Protein AF-A0A9E2I1U5-F1 (afdb_monomer_lite)

Structure (mmCIF, N/CA/C/O backbone):
data_AF-A0A9E2I1U5-F1
#
_entry.id   AF-A0A9E2I1U5-F1
#
loop_
_atom_site.group_PDB
_atom_site.id
_atom_site.type_symbol
_atom_site.label_atom_id
_atom_site.label_alt_id
_atom_site.label_comp_id
_atom_site.label_asym_id
_atom_site.label_entity_id
_atom_site.label_seq_id
_atom_site.pdbx_PDB_ins_code
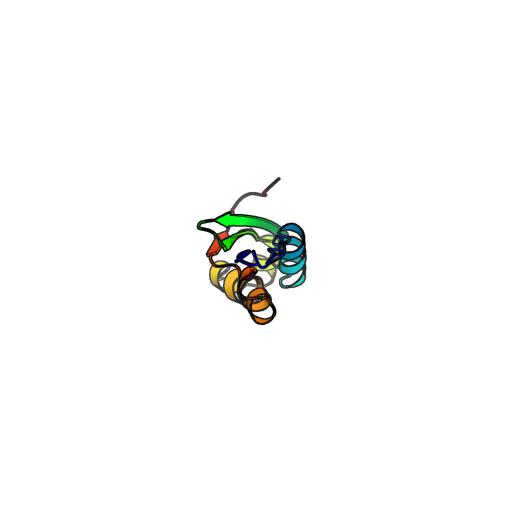_atom_site.Cartn_x
_atom_site.Cartn_y
_atom_site.Cartn_z
_atom_site.occupancy
_atom_site.B_iso_or_equiv
_atom_site.auth_seq_id
_atom_site.auth_comp_id
_atom_site.auth_asym_id
_atom_site.auth_atom_id
_atom_site.pdbx_PDB_model_num
ATOM 1 N N . MET A 1 1 ? -30.812 10.379 37.684 1.00 39.38 1 MET A N 1
ATOM 2 C CA . MET A 1 1 ? -30.685 9.976 36.267 1.00 39.38 1 MET A CA 1
ATOM 3 C C . MET A 1 1 ? -29.280 9.441 36.055 1.00 39.38 1 MET A C 1
ATOM 5 O O . MET A 1 1 ? -28.336 10.206 36.187 1.00 39.38 1 MET A O 1
ATOM 9 N N . LYS A 1 2 ? -29.125 8.131 35.833 1.00 36.56 2 LYS A N 1
ATOM 10 C CA . LYS A 1 2 ? -27.844 7.547 35.417 1.00 36.56 2 LYS A CA 1
ATOM 11 C C . LYS A 1 2 ? -27.733 7.776 33.915 1.00 36.56 2 LYS A C 1
ATOM 13 O O . LYS A 1 2 ? -28.523 7.213 33.165 1.00 36.56 2 LYS A O 1
ATOM 18 N N . VAL A 1 3 ? -26.824 8.652 33.504 1.00 45.03 3 VAL A N 1
ATOM 19 C CA . VAL A 1 3 ? -26.467 8.812 32.095 1.00 45.03 3 VAL A CA 1
ATOM 20 C C . VAL A 1 3 ? -25.883 7.474 31.655 1.00 45.03 3 VAL A C 1
ATOM 22 O O . VAL A 1 3 ? -24.859 7.040 32.182 1.00 45.03 3 VAL A O 1
ATOM 25 N N . GLN A 1 4 ? -26.595 6.779 30.769 1.00 45.22 4 GLN A N 1
ATOM 26 C CA . GLN A 1 4 ? -26.075 5.625 30.051 1.00 45.22 4 GLN A CA 1
ATOM 27 C C . GLN A 1 4 ? -24.861 6.098 29.256 1.00 45.22 4 GLN A C 1
ATOM 29 O O . GLN A 1 4 ? -24.995 6.721 28.208 1.00 45.22 4 GLN A O 1
ATOM 34 N N . MET A 1 5 ? -23.672 5.817 29.782 1.00 43.53 5 MET A N 1
ATOM 35 C CA . MET A 1 5 ? -22.479 5.667 28.966 1.00 43.53 5 MET A CA 1
ATOM 36 C C . MET A 1 5 ? -22.751 4.477 28.051 1.00 43.53 5 MET A C 1
ATOM 38 O O . MET A 1 5 ? -22.661 3.324 28.469 1.00 43.53 5 MET A O 1
ATOM 42 N N . SER A 1 6 ? -23.186 4.761 26.828 1.00 45.34 6 SER A N 1
ATOM 43 C CA . SER A 1 6 ? -23.150 3.793 25.746 1.00 45.34 6 SER A CA 1
ATOM 44 C C . SER A 1 6 ? -21.690 3.404 25.554 1.00 45.34 6 SER A C 1
ATOM 46 O O . SER A 1 6 ? -20.884 4.202 25.079 1.00 45.34 6 SER A O 1
ATOM 48 N N . GLU A 1 7 ? -21.343 2.193 25.982 1.00 43.69 7 GLU A N 1
ATOM 49 C CA . GLU A 1 7 ? -20.121 1.508 25.585 1.00 43.69 7 GLU A CA 1
ATOM 50 C C . GLU A 1 7 ? -20.155 1.312 24.063 1.00 43.69 7 GLU A C 1
ATOM 52 O O . GLU A 1 7 ? -20.488 0.242 23.552 1.00 43.69 7 GLU A O 1
ATOM 57 N N . GLU A 1 8 ? -19.807 2.351 23.305 1.00 42.97 8 GLU A N 1
ATOM 58 C CA . GLU A 1 8 ? -19.241 2.148 21.982 1.00 42.97 8 GLU A CA 1
ATOM 59 C C . GLU A 1 8 ? -17.928 1.411 22.216 1.00 42.97 8 GLU A C 1
ATOM 61 O O . GLU A 1 8 ? -16.893 2.000 22.530 1.00 42.97 8 GLU A O 1
ATOM 66 N N . LYS A 1 9 ? -17.975 0.080 22.130 1.00 40.66 9 LYS A N 1
ATOM 67 C CA . LYS A 1 9 ? -16.776 -0.728 21.948 1.00 40.66 9 LYS A CA 1
ATOM 68 C C . LYS A 1 9 ? -16.108 -0.219 20.677 1.00 40.66 9 LYS A C 1
ATOM 70 O O . LYS A 1 9 ? -16.442 -0.671 19.585 1.00 40.66 9 LYS A O 1
ATOM 75 N N . SER A 1 10 ? -15.195 0.737 20.821 1.00 47.94 10 SER A N 1
ATOM 76 C CA . SER A 1 10 ? -14.293 1.162 19.764 1.00 47.94 10 SER A CA 1
ATOM 77 C C . SER A 1 10 ? -13.573 -0.103 19.304 1.00 47.94 10 SER A C 1
ATOM 79 O O . SER A 1 10 ? -12.735 -0.653 20.024 1.00 47.94 10 SER A O 1
ATOM 81 N N . LYS A 1 11 ? -14.005 -0.672 18.171 1.00 63.31 11 LYS A N 1
ATOM 82 C CA . LYS A 1 11 ? -13.326 -1.813 17.562 1.00 63.31 11 LYS A CA 1
ATOM 83 C C . LYS A 1 11 ? -11.947 -1.302 17.187 1.00 63.31 11 LYS A C 1
ATOM 85 O O . LYS A 1 11 ? -11.803 -0.575 16.211 1.00 63.31 11 LYS A O 1
ATOM 90 N N . LYS A 1 12 ? -10.956 -1.638 18.011 1.00 83.56 12 LYS A N 1
ATOM 91 C CA . LYS A 1 12 ? -9.555 -1.311 17.767 1.00 83.56 12 LYS A CA 1
ATOM 92 C C . LYS A 1 12 ? -9.206 -1.754 16.344 1.00 83.56 12 LYS A C 1
ATOM 94 O O . LYS A 1 12 ? -9.396 -2.923 16.015 1.00 83.56 12 LYS A O 1
ATOM 99 N N . ILE A 1 13 ? -8.750 -0.813 15.521 1.00 91.56 13 ILE A N 1
ATOM 100 C CA . ILE A 1 13 ? -8.338 -1.081 14.141 1.00 91.56 13 ILE A CA 1
ATOM 101 C C . ILE A 1 13 ? -7.191 -2.095 14.177 1.00 91.56 13 ILE A C 1
ATOM 103 O O . ILE A 1 13 ? -6.205 -1.902 14.892 1.00 91.56 13 ILE A O 1
ATOM 107 N N . ASP A 1 14 ? -7.332 -3.176 13.416 1.00 95.81 14 ASP A N 1
ATOM 108 C CA . ASP A 1 14 ? -6.309 -4.209 13.279 1.00 95.81 14 ASP A CA 1
ATOM 109 C C . ASP A 1 14 ? -5.372 -3.852 12.120 1.00 95.81 14 ASP A C 1
ATOM 111 O O . ASP A 1 14 ? -5.638 -4.174 10.964 1.00 95.81 14 ASP A O 1
ATOM 115 N N . LEU A 1 15 ? -4.287 -3.139 12.428 1.00 96.69 15 LEU A N 1
ATOM 116 C CA . LEU A 1 15 ? -3.337 -2.658 11.420 1.00 96.69 15 LEU A CA 1
ATOM 117 C C . LEU A 1 15 ? -2.608 -3.805 10.716 1.00 96.69 15 LEU A C 1
ATOM 119 O O . LEU A 1 15 ? -2.417 -3.741 9.506 1.00 96.69 15 LEU A O 1
ATOM 123 N N . SER A 1 16 ? -2.286 -4.884 11.432 1.00 96.62 16 SER A N 1
ATOM 124 C CA . SER A 1 16 ? -1.613 -6.054 10.855 1.00 96.62 16 SER A CA 1
ATOM 125 C C . SER A 1 16 ? -2.488 -6.778 9.834 1.00 96.62 16 SER A C 1
ATOM 127 O O . SER A 1 16 ? -1.998 -7.298 8.825 1.00 96.62 16 SER A O 1
ATOM 129 N N . LYS A 1 17 ? -3.810 -6.761 10.035 1.00 96.94 17 LYS A N 1
ATOM 130 C CA . LYS A 1 17 ? -4.754 -7.213 9.011 1.00 96.94 17 LYS A CA 1
ATOM 131 C C . LYS A 1 17 ? -4.720 -6.317 7.769 1.00 96.94 17 LYS A C 1
ATOM 133 O O . LYS A 1 17 ? -4.745 -6.844 6.659 1.00 96.94 17 LYS A O 1
ATOM 138 N N . ILE A 1 18 ? -4.653 -4.993 7.930 1.00 97.56 18 ILE A N 1
ATOM 139 C CA . ILE A 1 18 ? -4.554 -4.051 6.798 1.00 97.56 18 ILE A CA 1
ATOM 140 C C . ILE A 1 18 ? -3.254 -4.285 6.016 1.00 97.56 18 ILE A C 1
ATOM 142 O O . ILE A 1 18 ? -3.295 -4.382 4.792 1.00 97.56 18 ILE A O 1
ATOM 146 N N . GLU A 1 19 ? -2.124 -4.442 6.708 1.00 9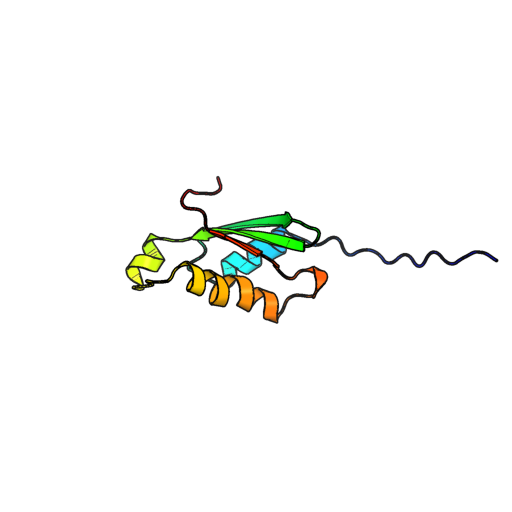7.94 19 GLU A N 1
ATOM 147 C CA . GLU A 1 19 ? -0.820 -4.775 6.112 1.00 97.94 19 GLU A CA 1
ATOM 148 C C . GLU A 1 19 ? -0.904 -6.042 5.257 1.00 97.94 19 GLU A C 1
ATOM 150 O O . GLU A 1 19 ? -0.541 -6.034 4.079 1.00 97.94 19 GLU A O 1
ATOM 155 N N . SER A 1 20 ? -1.466 -7.110 5.829 1.00 97.31 20 SER A N 1
ATOM 156 C CA . SER A 1 20 ? -1.655 -8.386 5.133 1.00 97.31 20 SER A CA 1
ATOM 157 C C . SER A 1 20 ? -2.533 -8.225 3.892 1.00 97.31 20 SER A C 1
ATOM 159 O O . SER A 1 20 ? -2.228 -8.775 2.837 1.00 97.31 20 SER A O 1
ATOM 161 N N . LEU A 1 21 ? -3.610 -7.439 3.985 1.00 97.12 21 LEU A N 1
ATOM 162 C CA . LEU A 1 21 ? -4.492 -7.187 2.849 1.00 97.12 21 LEU A CA 1
ATOM 163 C C . LEU A 1 21 ? -3.779 -6.412 1.740 1.00 97.12 21 LEU A C 1
ATOM 165 O O . LEU A 1 21 ? -3.884 -6.824 0.589 1.00 97.12 21 LEU A O 1
ATOM 169 N N . LEU A 1 22 ? -3.016 -5.361 2.052 1.00 97.38 22 LEU A N 1
ATOM 170 C CA . LEU A 1 22 ? -2.243 -4.619 1.048 1.00 97.38 22 LEU A CA 1
ATOM 171 C C . LEU A 1 22 ? -1.311 -5.540 0.248 1.00 97.38 22 LEU A C 1
ATOM 173 O O . LEU A 1 22 ? -1.308 -5.475 -0.981 1.00 97.38 22 LEU A O 1
ATOM 177 N N . LEU A 1 23 ? -0.601 -6.445 0.929 1.00 96.81 23 LEU A N 1
ATOM 178 C CA . LEU A 1 23 ? 0.283 -7.431 0.292 1.00 96.81 23 LEU A CA 1
ATOM 179 C C . LEU A 1 23 ? -0.472 -8.378 -0.654 1.00 96.81 23 LEU A C 1
ATOM 181 O O . LEU A 1 23 ? 0.060 -8.789 -1.679 1.00 96.81 23 LEU A O 1
ATOM 185 N N . THR A 1 24 ? -1.728 -8.710 -0.344 1.00 95.25 24 THR A N 1
ATOM 186 C CA . THR A 1 24 ? -2.553 -9.568 -1.215 1.00 95.25 24 THR A CA 1
ATOM 187 C C . THR A 1 24 ? -3.203 -8.831 -2.388 1.00 95.25 24 THR A C 1
ATOM 189 O O . THR A 1 24 ? -3.599 -9.479 -3.355 1.00 95.25 24 THR A O 1
ATOM 192 N N . ARG A 1 25 ? -3.347 -7.498 -2.327 1.00 92.31 25 ARG A N 1
ATOM 193 C CA . ARG A 1 25 ? -4.032 -6.707 -3.370 1.00 92.31 25 ARG A CA 1
ATOM 194 C C . ARG A 1 25 ? -3.140 -6.373 -4.557 1.00 92.31 25 ARG A C 1
ATOM 196 O O . ARG A 1 25 ? -3.644 -6.285 -5.672 1.00 92.31 25 ARG A O 1
ATOM 203 N N . SER A 1 26 ? -1.839 -6.212 -4.332 1.00 94.19 26 SER A N 1
ATOM 204 C CA . SER A 1 26 ? -0.886 -5.882 -5.388 1.00 94.19 26 SER A CA 1
ATOM 205 C C . SER A 1 26 ? 0.371 -6.726 -5.269 1.00 94.19 26 SER A C 1
ATOM 207 O O . SER A 1 26 ? 1.081 -6.658 -4.270 1.00 94.19 26 SER A O 1
ATOM 209 N N . ALA A 1 27 ? 0.702 -7.445 -6.342 1.00 94.94 27 ALA A N 1
ATOM 210 C CA . ALA A 1 27 ? 1.971 -8.162 -6.451 1.00 94.94 27 ALA A CA 1
ATOM 211 C C . ALA A 1 27 ? 3.191 -7.219 -6.438 1.00 94.94 27 ALA A C 1
ATOM 213 O O . ALA A 1 27 ? 4.310 -7.664 -6.205 1.00 94.94 27 ALA A O 1
ATOM 214 N N . PHE A 1 28 ? 2.988 -5.918 -6.680 1.00 97.81 28 PHE A N 1
ATOM 215 C CA . PHE A 1 28 ? 4.049 -4.913 -6.673 1.00 97.81 28 PHE A CA 1
ATOM 216 C C . PHE A 1 28 ? 4.365 -4.364 -5.275 1.00 97.81 28 PHE A C 1
ATOM 218 O O . PHE A 1 28 ? 5.307 -3.583 -5.135 1.00 97.81 28 PHE A O 1
ATOM 225 N N . ILE A 1 29 ? 3.614 -4.748 -4.240 1.00 98.00 29 ILE A N 1
ATOM 226 C CA . ILE A 1 29 ? 3.923 -4.422 -2.844 1.00 98.00 29 ILE A CA 1
ATOM 227 C C . ILE A 1 29 ? 4.751 -5.571 -2.271 1.00 98.00 29 ILE A C 1
ATOM 229 O O . ILE A 1 29 ? 4.231 -6.655 -2.027 1.00 98.00 29 ILE A O 1
ATOM 233 N N . LYS A 1 30 ? 6.043 -5.323 -2.042 1.00 98.00 30 LYS A N 1
ATOM 234 C CA . LYS A 1 30 ? 6.953 -6.321 -1.470 1.00 98.00 30 LYS A CA 1
ATOM 235 C C . LYS A 1 30 ? 6.861 -6.363 0.049 1.00 98.00 30 LYS A C 1
ATOM 237 O O . LYS A 1 30 ? 6.817 -7.438 0.635 1.00 98.00 30 LYS A O 1
ATOM 242 N N . GLU A 1 31 ? 6.814 -5.189 0.675 1.00 98.25 31 GLU A N 1
ATOM 243 C CA . GLU A 1 31 ? 6.591 -5.038 2.113 1.00 98.25 31 GLU A CA 1
ATOM 244 C C . GLU A 1 31 ? 5.634 -3.870 2.360 1.00 98.25 31 GLU A C 1
ATOM 246 O O . GLU A 1 31 ? 5.650 -2.858 1.649 1.00 98.25 31 GLU A O 1
ATOM 251 N N . ALA A 1 32 ? 4.805 -4.002 3.390 1.00 98.06 32 ALA A N 1
ATOM 252 C CA . ALA A 1 32 ? 3.894 -2.962 3.832 1.00 98.06 32 ALA A CA 1
ATOM 253 C C . ALA A 1 32 ? 3.862 -2.921 5.359 1.00 98.06 32 ALA A C 1
ATOM 255 O O . ALA A 1 32 ? 3.740 -3.957 6.006 1.00 98.06 32 ALA A O 1
ATOM 256 N N . ALA A 1 33 ? 3.927 -1.714 5.907 1.00 98.25 33 ALA A N 1
ATOM 257 C CA . ALA A 1 33 ? 3.605 -1.421 7.296 1.00 98.25 33 ALA A CA 1
ATOM 258 C C . ALA A 1 33 ? 2.483 -0.380 7.334 1.00 98.25 33 ALA A C 1
ATOM 260 O O . ALA A 1 33 ? 2.411 0.498 6.468 1.00 98.25 33 ALA A O 1
ATOM 261 N N . VAL A 1 34 ? 1.612 -0.443 8.336 1.00 98.19 34 VAL A N 1
ATOM 262 C CA . VAL A 1 34 ? 0.528 0.524 8.520 1.00 98.19 34 VAL A CA 1
ATOM 263 C C . VAL A 1 34 ? 0.620 1.111 9.919 1.00 98.19 34 VAL A C 1
ATOM 265 O O . VAL A 1 34 ? 0.609 0.408 10.924 1.00 98.19 34 VAL A O 1
ATOM 268 N N . ILE A 1 35 ? 0.682 2.437 9.983 1.00 97.31 35 ILE A N 1
ATOM 269 C CA . ILE A 1 35 ? 0.707 3.199 11.233 1.00 97.31 35 ILE A CA 1
ATOM 270 C C . ILE A 1 35 ? -0.532 4.083 11.328 1.00 97.31 35 ILE A C 1
ATOM 272 O O . ILE A 1 35 ? -1.166 4.387 10.320 1.00 97.31 35 ILE A O 1
ATOM 276 N N . ILE A 1 36 ? -0.861 4.550 12.530 1.00 96.88 36 ILE A N 1
ATOM 277 C CA . ILE A 1 36 ? -1.828 5.639 12.684 1.00 96.88 36 ILE A CA 1
ATOM 278 C C . ILE A 1 36 ? -1.090 6.968 12.551 1.00 96.88 36 ILE A C 1
ATOM 280 O O . ILE A 1 36 ? -0.183 7.264 13.329 1.00 96.88 36 ILE A O 1
ATOM 284 N N . LYS A 1 37 ? -1.502 7.786 11.584 1.00 96.38 37 LYS A N 1
ATOM 285 C CA . LYS A 1 37 ? -1.037 9.161 11.406 1.00 96.38 37 LYS A CA 1
ATOM 286 C C . LYS A 1 37 ? -2.256 10.073 11.348 1.00 96.38 37 LYS A C 1
ATOM 288 O O . LYS A 1 37 ? -3.178 9.809 10.587 1.00 96.38 37 LYS A O 1
ATOM 293 N N . GLU A 1 38 ? -2.275 11.117 12.176 1.00 94.75 38 GLU A N 1
ATOM 294 C CA . GLU A 1 38 ? -3.393 12.081 12.234 1.00 94.75 38 GLU A CA 1
ATOM 295 C C . GLU A 1 38 ? -4.759 11.397 12.462 1.00 94.75 38 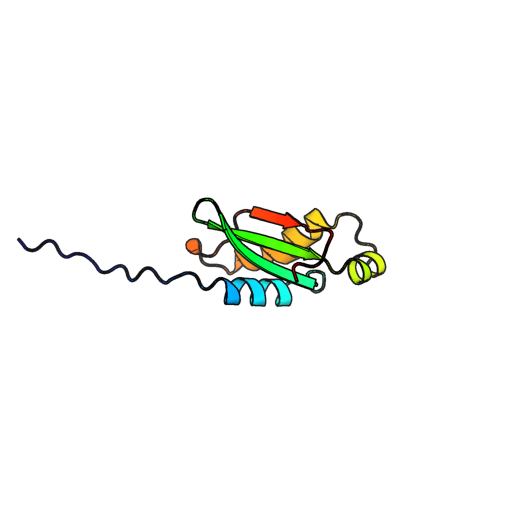GLU A C 1
ATOM 297 O O . GLU A 1 38 ? -5.782 11.774 11.901 1.00 94.75 38 GLU A O 1
ATOM 302 N N . GLY A 1 39 ? -4.766 10.347 13.291 1.00 93.81 39 GLY A N 1
ATOM 303 C CA . GLY A 1 39 ? -5.980 9.615 13.658 1.00 93.81 39 GLY A CA 1
ATOM 304 C C . GLY A 1 39 ? -6.495 8.629 12.607 1.00 93.81 39 GLY A C 1
ATOM 305 O O . GLY A 1 39 ? -7.517 7.999 12.850 1.00 93.81 39 GLY A O 1
ATOM 306 N N . SER A 1 40 ? -5.804 8.456 11.476 1.00 96.12 40 SER A N 1
ATOM 307 C CA . SER A 1 40 ? -6.194 7.513 10.419 1.00 96.12 40 SER A CA 1
ATOM 308 C C . SER A 1 40 ? -5.056 6.557 10.038 1.00 96.12 40 SER A C 1
ATOM 310 O O . SER A 1 40 ? -3.883 6.906 10.209 1.00 96.12 40 SER A O 1
ATOM 312 N N . PRO A 1 41 ? -5.363 5.366 9.492 1.00 98.12 41 PRO A N 1
ATOM 313 C CA . PRO A 1 41 ? -4.359 4.497 8.888 1.00 98.12 41 PRO A CA 1
ATOM 314 C C . PRO A 1 41 ? -3.549 5.206 7.790 1.00 98.12 41 PRO A C 1
ATOM 316 O O . PRO A 1 41 ? -4.089 5.894 6.919 1.00 98.12 41 PRO A O 1
ATOM 319 N N . PHE A 1 42 ? -2.233 5.017 7.830 1.00 98.38 42 PHE A N 1
ATOM 320 C CA . PHE A 1 42 ? -1.262 5.540 6.877 1.00 98.38 42 PHE A CA 1
ATOM 321 C C . PHE A 1 42 ? -0.286 4.427 6.495 1.00 98.38 42 PHE A C 1
ATOM 323 O O . PHE A 1 42 ? 0.356 3.837 7.366 1.00 98.38 42 PHE A O 1
ATOM 330 N N . ALA A 1 43 ? -0.165 4.146 5.198 1.00 98.44 43 ALA A N 1
ATOM 331 C CA . ALA A 1 43 ? 0.653 3.044 4.704 1.00 98.44 43 ALA A CA 1
ATOM 332 C C . ALA A 1 43 ? 2.104 3.470 4.429 1.00 98.44 43 ALA A C 1
ATOM 334 O O . ALA A 1 43 ? 2.377 4.518 3.846 1.00 98.44 43 ALA A O 1
ATOM 335 N N . VAL A 1 44 ? 3.055 2.624 4.800 1.00 98.44 44 VAL A N 1
ATOM 336 C CA . VAL A 1 44 ? 4.464 2.720 4.421 1.00 98.44 44 VAL A CA 1
ATOM 337 C C . VAL A 1 44 ? 4.763 1.502 3.560 1.00 98.44 44 VAL A C 1
ATOM 339 O O . VAL A 1 44 ? 4.660 0.374 4.028 1.00 98.44 44 VAL A O 1
ATOM 342 N N . ILE A 1 45 ? 5.067 1.729 2.286 1.00 98.50 45 ILE A N 1
ATOM 343 C CA . ILE A 1 45 ? 5.123 0.679 1.267 1.00 98.50 45 ILE A CA 1
ATOM 344 C C . ILE A 1 45 ? 6.530 0.615 0.687 1.00 98.50 45 ILE A C 1
ATOM 346 O O . ILE A 1 45 ? 7.032 1.616 0.173 1.00 98.50 45 ILE A O 1
ATOM 350 N N . TYR A 1 46 ? 7.137 -0.567 0.717 1.00 98.38 46 TYR A N 1
ATOM 351 C CA . TYR A 1 46 ? 8.327 -0.880 -0.064 1.00 98.38 46 TYR A CA 1
ATOM 352 C C . TYR A 1 46 ? 7.919 -1.700 -1.305 1.00 98.38 46 TYR A C 1
ATOM 354 O O . TYR A 1 46 ? 7.360 -2.793 -1.164 1.00 98.38 46 TYR A O 1
ATOM 362 N N . PRO A 1 47 ? 8.139 -1.178 -2.525 1.00 98.19 47 PRO A N 1
ATOM 363 C CA . PRO A 1 47 ? 7.731 -1.854 -3.753 1.00 98.19 47 PRO A CA 1
ATOM 364 C C . PRO A 1 47 ? 8.649 -3.016 -4.146 1.00 98.19 47 PRO A C 1
ATOM 366 O O . PRO A 1 47 ? 9.851 -3.001 -3.873 1.00 98.19 47 PRO A O 1
ATOM 369 N N . ASP A 1 48 ? 8.114 -3.964 -4.914 1.00 98.06 48 ASP A N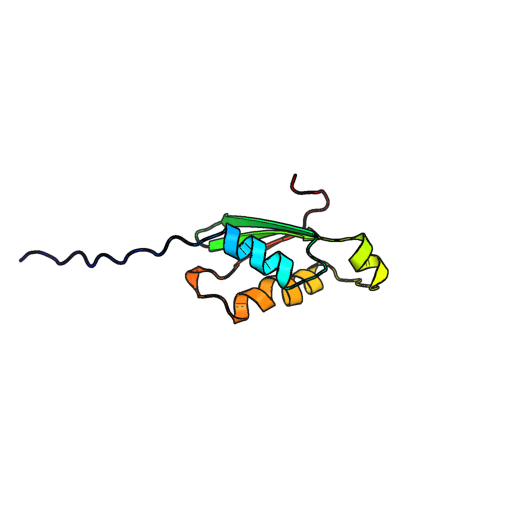 1
ATOM 370 C CA . ASP A 1 48 ? 8.931 -4.897 -5.691 1.00 98.06 48 ASP A CA 1
ATOM 371 C C . ASP A 1 48 ? 9.423 -4.212 -6.977 1.00 98.06 48 ASP A C 1
ATOM 373 O O . ASP A 1 48 ? 8.801 -4.292 -8.039 1.00 98.06 48 ASP A O 1
ATOM 377 N N . PHE A 1 49 ? 10.546 -3.495 -6.876 1.00 97.19 49 PHE A N 1
ATOM 378 C CA . PHE A 1 49 ? 11.144 -2.779 -8.009 1.00 97.19 49 PHE A CA 1
ATOM 379 C C . PHE A 1 49 ? 11.561 -3.700 -9.165 1.00 97.19 49 PHE A C 1
ATOM 381 O O . PHE A 1 49 ? 11.526 -3.274 -10.319 1.00 97.19 49 PHE A O 1
ATOM 388 N N . GLU A 1 50 ? 11.928 -4.952 -8.883 1.00 97.62 50 GLU A N 1
ATOM 389 C CA . GLU A 1 50 ? 12.297 -5.915 -9.923 1.00 97.62 50 GLU A CA 1
ATOM 390 C C . GLU A 1 50 ? 11.066 -6.349 -10.719 1.00 97.62 50 GLU A C 1
ATOM 392 O O . GLU A 1 50 ? 11.106 -6.397 -11.950 1.00 97.62 50 GLU A O 1
ATOM 397 N N . LEU A 1 51 ? 9.953 -6.628 -10.035 1.00 97.81 51 LEU A N 1
ATOM 398 C CA . LEU A 1 51 ? 8.699 -6.982 -10.693 1.00 97.81 51 LEU A CA 1
ATOM 399 C C . LEU A 1 51 ? 8.112 -5.795 -11.469 1.00 97.81 51 LEU A C 1
ATOM 401 O O . LEU A 1 51 ? 7.711 -5.965 -12.619 1.00 97.81 51 LEU A O 1
ATOM 405 N N . LEU A 1 52 ? 8.133 -4.592 -10.887 1.00 97.81 52 LEU A N 1
ATOM 406 C CA . LEU A 1 52 ? 7.694 -3.356 -11.548 1.00 97.81 52 LEU A CA 1
ATOM 407 C C . LEU A 1 52 ? 8.481 -3.084 -12.835 1.00 97.81 52 LEU A C 1
ATOM 409 O O . LEU A 1 52 ? 7.890 -2.769 -13.866 1.00 97.81 52 LEU A O 1
ATOM 413 N N . LYS A 1 53 ? 9.808 -3.266 -12.801 1.00 97.25 53 LYS A N 1
ATOM 414 C CA . LYS A 1 53 ? 10.671 -3.112 -13.979 1.00 97.25 53 LYS A CA 1
ATOM 415 C C . LYS A 1 53 ? 10.361 -4.148 -15.058 1.00 97.25 53 LYS A C 1
ATOM 417 O O . LYS A 1 53 ? 10.327 -3.806 -16.235 1.00 97.25 53 LYS A O 1
ATOM 422 N N . LYS A 1 54 ? 10.128 -5.410 -14.679 1.00 98.06 54 LYS A N 1
ATOM 423 C CA . LYS A 1 54 ? 9.748 -6.477 -15.624 1.00 98.06 54 LYS A CA 1
ATOM 424 C C . LYS A 1 54 ? 8.390 -6.224 -16.280 1.00 98.06 54 LYS A C 1
ATOM 426 O O . LYS A 1 54 ? 8.196 -6.634 -17.419 1.00 98.06 54 LYS A O 1
ATOM 431 N N . ALA A 1 55 ? 7.477 -5.571 -15.566 1.00 97.25 55 ALA A N 1
ATOM 432 C CA . ALA A 1 55 ? 6.145 -5.215 -16.044 1.00 97.25 55 ALA A CA 1
ATOM 433 C C . ALA A 1 55 ? 6.090 -3.866 -16.794 1.00 97.25 55 ALA A C 1
ATOM 435 O O . ALA A 1 55 ? 5.002 -3.437 -17.163 1.00 97.25 55 ALA A O 1
ATOM 436 N N . ASP A 1 56 ? 7.235 -3.205 -17.010 1.00 97.19 56 ASP A N 1
ATOM 437 C CA . ASP A 1 56 ? 7.345 -1.883 -17.649 1.00 97.19 56 ASP A CA 1
ATOM 438 C C . ASP A 1 56 ? 6.464 -0.800 -16.988 1.00 97.19 56 ASP A C 1
ATOM 440 O O . ASP A 1 56 ? 5.905 0.092 -17.629 1.00 97.19 56 ASP A O 1
ATOM 444 N N . VAL A 1 57 ? 6.325 -0.870 -15.658 1.00 96.94 57 VAL A N 1
ATOM 445 C CA . VAL A 1 57 ? 5.562 0.120 -14.892 1.00 96.94 57 VAL A CA 1
ATOM 446 C C . VAL A 1 57 ? 6.411 1.371 -14.686 1.00 96.94 57 VAL A C 1
ATOM 448 O O . VAL A 1 57 ? 7.317 1.413 -13.854 1.00 96.94 57 VAL A O 1
ATOM 451 N N . ILE A 1 58 ? 6.075 2.432 -15.419 1.00 93.19 58 ILE A N 1
ATOM 452 C CA . ILE A 1 58 ? 6.794 3.713 -15.368 1.00 93.19 58 ILE A CA 1
ATOM 453 C C . ILE A 1 58 ? 6.364 4.546 -14.147 1.00 93.19 58 ILE A C 1
ATOM 455 O O . ILE A 1 58 ? 7.193 5.179 -13.491 1.00 93.19 58 ILE A O 1
ATOM 459 N N . ASN A 1 59 ? 5.068 4.548 -13.810 1.00 96.31 59 ASN A N 1
ATOM 460 C CA . ASN A 1 59 ? 4.518 5.361 -12.721 1.00 96.31 59 ASN A CA 1
ATOM 461 C C . ASN A 1 59 ? 4.192 4.522 -11.480 1.00 96.31 59 ASN A C 1
ATOM 463 O O . ASN A 1 59 ? 3.034 4.267 -11.155 1.00 96.31 59 ASN A O 1
ATOM 467 N N . ILE A 1 60 ? 5.244 4.146 -10.753 1.00 95.81 60 ILE A N 1
ATOM 468 C CA . ILE A 1 60 ? 5.160 3.318 -9.540 1.00 95.81 60 ILE A CA 1
ATOM 469 C C . ILE A 1 60 ? 4.224 3.931 -8.484 1.00 95.81 60 ILE A C 1
ATOM 471 O O . ILE A 1 60 ? 3.513 3.209 -7.793 1.00 95.81 60 ILE A O 1
ATOM 475 N N . LYS A 1 61 ? 4.197 5.264 -8.343 1.00 95.81 61 LYS A N 1
ATOM 476 C CA . LYS A 1 61 ? 3.336 5.919 -7.346 1.00 95.81 61 LYS A CA 1
ATOM 477 C C . LYS A 1 61 ? 1.854 5.731 -7.663 1.00 95.81 61 LYS A C 1
ATOM 479 O O . LYS A 1 61 ? 1.101 5.360 -6.769 1.00 95.81 61 LYS A O 1
ATOM 484 N N . GLU A 1 62 ? 1.441 5.975 -8.905 1.00 96.75 62 GLU A N 1
ATOM 485 C CA . GLU A 1 62 ? 0.039 5.778 -9.298 1.00 96.75 62 GLU A CA 1
ATOM 486 C C . GLU A 1 62 ? -0.345 4.296 -9.282 1.00 96.75 62 GLU A C 1
ATOM 488 O O . GLU A 1 62 ? -1.430 3.973 -8.810 1.00 96.75 62 GLU A O 1
ATOM 493 N N . GLU A 1 63 ? 0.555 3.401 -9.695 1.00 97.12 63 GLU A N 1
ATOM 494 C CA . GLU A 1 63 ? 0.329 1.952 -9.635 1.00 97.12 63 GLU A CA 1
ATOM 495 C C . GLU A 1 63 ? -0.002 1.492 -8.206 1.00 97.12 63 GLU A C 1
ATOM 497 O O . GLU A 1 63 ? -1.042 0.884 -7.953 1.00 97.12 63 GLU A O 1
ATOM 502 N N . LEU A 1 64 ? 0.847 1.852 -7.239 1.00 97.56 64 LEU A N 1
ATOM 503 C CA . LEU A 1 64 ? 0.666 1.471 -5.836 1.00 97.56 64 LEU A CA 1
ATOM 504 C C . LEU A 1 64 ? -0.527 2.172 -5.185 1.00 97.56 64 LEU A C 1
ATOM 506 O O . LEU A 1 64 ? -1.188 1.594 -4.319 1.00 97.56 64 LEU A O 1
ATOM 510 N N . LYS A 1 65 ? -0.821 3.407 -5.599 1.00 97.31 65 LYS A N 1
ATOM 511 C CA . LYS A 1 65 ? -2.010 4.126 -5.147 1.00 97.31 65 LYS A CA 1
ATOM 512 C C . LYS A 1 65 ? -3.270 3.396 -5.59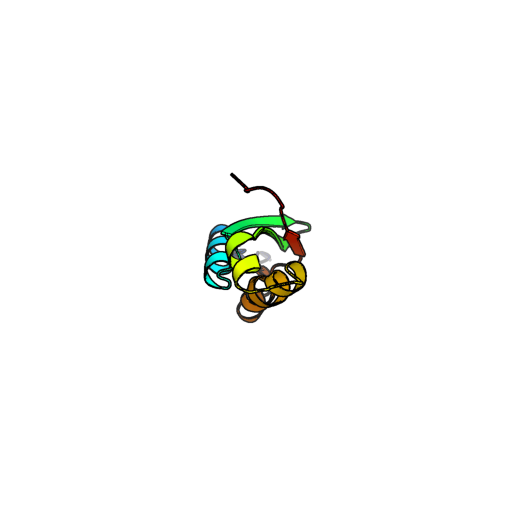2 1.00 97.31 65 LYS A C 1
ATOM 514 O O . LYS A 1 65 ? -4.049 2.998 -4.737 1.00 97.31 65 LYS A O 1
ATOM 519 N N . TRP A 1 66 ? -3.470 3.205 -6.895 1.00 96.56 66 TRP A N 1
ATOM 520 C CA . TRP A 1 66 ? -4.719 2.656 -7.420 1.00 96.56 66 TRP A CA 1
ATOM 521 C C . TRP A 1 66 ? -4.883 1.178 -7.084 1.00 96.56 66 TRP A C 1
ATOM 523 O O . TRP A 1 66 ? -5.913 0.791 -6.536 1.00 96.56 66 TRP A O 1
ATOM 533 N N . TYR A 1 67 ? -3.861 0.365 -7.348 1.00 94.31 67 TYR A N 1
ATOM 534 C CA . TYR A 1 67 ? -3.962 -1.091 -7.246 1.00 94.31 67 TYR A CA 1
ATOM 535 C C . TYR A 1 67 ? -3.514 -1.655 -5.892 1.00 94.31 67 TYR A C 1
ATOM 537 O O . TYR A 1 67 ? -3.723 -2.831 -5.612 1.00 94.31 67 TYR A O 1
ATOM 545 N N . GLY A 1 68 ? -2.930 -0.829 -5.024 1.00 95.50 68 GLY A N 1
ATOM 546 C CA . GLY A 1 68 ? -2.655 -1.183 -3.632 1.00 95.50 68 GLY A CA 1
ATOM 547 C C . GLY A 1 68 ? -3.651 -0.535 -2.676 1.00 95.50 68 GLY A C 1
ATOM 548 O O . GLY A 1 68 ? -4.504 -1.202 -2.091 1.00 95.50 68 GLY A O 1
ATOM 549 N N . VAL A 1 69 ? -3.528 0.784 -2.517 1.00 97.81 69 VAL A N 1
ATOM 550 C CA . VAL A 1 69 ? -4.220 1.548 -1.468 1.00 97.81 69 VAL A CA 1
ATOM 551 C C . VAL A 1 69 ? -5.711 1.725 -1.762 1.00 97.81 69 VAL A C 1
ATOM 553 O O . VAL A 1 69 ? -6.544 1.415 -0.912 1.00 97.81 69 VAL A O 1
ATOM 556 N N . GLU A 1 70 ? -6.070 2.198 -2.955 1.00 97.81 70 GLU A N 1
ATOM 557 C CA . GLU A 1 70 ? -7.467 2.483 -3.296 1.00 97.81 70 GLU A CA 1
ATOM 558 C C . GLU A 1 70 ? -8.281 1.198 -3.472 1.00 97.81 70 GLU A C 1
ATOM 560 O O . GLU A 1 70 ? -9.402 1.124 -2.972 1.00 97.81 70 GLU A O 1
ATOM 565 N N . LEU A 1 71 ? -7.708 0.147 -4.074 1.00 95.94 71 LEU A N 1
ATOM 566 C CA . LEU A 1 71 ? -8.355 -1.172 -4.121 1.00 95.94 71 LEU A CA 1
ATOM 567 C C . LEU A 1 71 ? -8.671 -1.727 -2.727 1.00 95.94 71 LEU A C 1
ATOM 569 O O . LEU A 1 71 ? -9.729 -2.321 -2.537 1.00 95.94 71 LEU A O 1
ATOM 573 N N . TYR A 1 72 ? -7.789 -1.529 -1.745 1.00 96.75 72 TYR A N 1
ATOM 574 C CA . TYR A 1 72 ? -8.107 -1.859 -0.357 1.00 96.75 72 TYR A CA 1
ATOM 575 C C . TYR A 1 72 ? -9.248 -0.977 0.186 1.00 96.75 72 TYR A C 1
ATOM 577 O O . TYR A 1 72 ? -10.191 -1.491 0.789 1.00 96.75 72 TYR A O 1
ATOM 585 N N . ASN A 1 73 ? -9.194 0.338 -0.054 1.00 98.00 73 ASN A N 1
ATOM 586 C CA . ASN A 1 73 ? -10.158 1.301 0.483 1.00 98.00 73 ASN A CA 1
ATOM 587 C C . ASN A 1 73 ? -11.594 1.114 -0.034 1.00 98.00 73 ASN A C 1
ATOM 589 O O . ASN A 1 73 ? -12.522 1.539 0.658 1.00 98.00 73 ASN A O 1
ATOM 593 N N . ILE A 1 74 ? -11.794 0.506 -1.210 1.00 97.25 74 ILE A N 1
ATOM 594 C CA . ILE A 1 74 ? -13.131 0.198 -1.754 1.00 97.25 74 ILE A CA 1
ATOM 595 C C . ILE A 1 74 ? -13.924 -0.704 -0.798 1.00 97.25 74 ILE A C 1
ATOM 597 O O . ILE A 1 74 ? -15.108 -0.458 -0.569 1.00 97.25 74 ILE A O 1
ATOM 601 N N . ASP A 1 75 ? -13.262 -1.705 -0.213 1.00 95.00 75 ASP A N 1
ATOM 602 C CA . ASP A 1 75 ? -13.893 -2.701 0.662 1.00 95.00 75 ASP A CA 1
ATOM 603 C C . ASP A 1 75 ? -13.755 -2.354 2.159 1.00 95.00 75 ASP A C 1
ATOM 605 O O . ASP A 1 75 ? -14.366 -2.998 3.017 1.00 95.00 75 ASP A O 1
ATOM 609 N N . ALA A 1 76 ? -12.923 -1.364 2.496 1.00 96.38 76 ALA A N 1
ATOM 610 C CA . ALA A 1 76 ? -12.608 -1.007 3.874 1.00 96.38 76 ALA A CA 1
ATOM 611 C C . ALA A 1 76 ? -13.733 -0.207 4.547 1.00 96.38 76 ALA A C 1
ATOM 613 O O . ALA A 1 76 ? -14.370 0.667 3.948 1.00 96.38 76 ALA A O 1
ATOM 614 N N . ARG A 1 77 ? -13.922 -0.445 5.850 1.00 95.69 77 ARG A N 1
ATOM 615 C CA . ARG A 1 77 ? -14.761 0.419 6.690 1.00 95.69 77 ARG A CA 1
ATOM 616 C C . ARG A 1 77 ? -14.141 1.813 6.771 1.00 95.69 77 ARG A C 1
ATOM 618 O O . ARG A 1 77 ? -12.929 1.970 6.655 1.00 95.69 77 ARG A O 1
ATOM 625 N N . GLU A 1 78 ? -14.963 2.832 6.998 1.00 95.00 78 GLU A N 1
ATOM 626 C CA . GLU A 1 78 ? -14.518 4.232 6.962 1.00 95.00 78 GLU A CA 1
ATOM 627 C C . GLU A 1 78 ? -13.379 4.543 7.953 1.00 95.00 78 GLU A C 1
ATOM 629 O O . GLU A 1 78 ? -12.475 5.313 7.622 1.00 95.00 78 GLU A O 1
ATOM 634 N N . ASP A 1 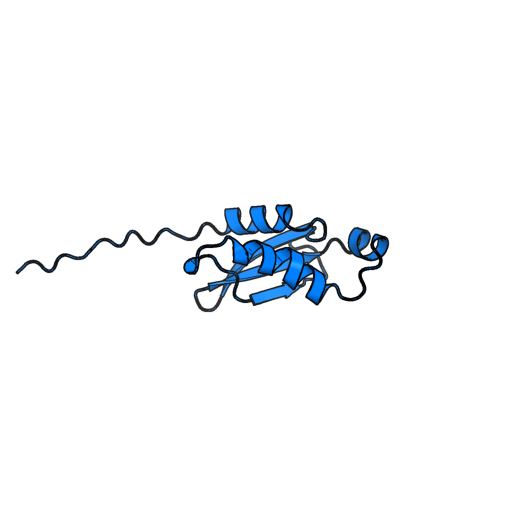79 ? -13.403 3.905 9.129 1.00 94.19 79 ASP A N 1
ATOM 635 C CA . ASP A 1 79 ? -12.385 3.980 10.186 1.00 94.19 79 ASP A CA 1
ATOM 636 C C . ASP A 1 79 ? -11.090 3.223 9.839 1.00 94.19 79 ASP A C 1
ATOM 638 O O . ASP A 1 79 ? -10.036 3.512 10.397 1.00 94.19 79 ASP A O 1
ATOM 642 N N . GLU A 1 80 ? -11.146 2.282 8.897 1.00 96.75 80 GLU A N 1
ATOM 643 C CA . GLU A 1 80 ? -10.015 1.451 8.465 1.00 96.75 80 GLU A CA 1
ATOM 644 C C . GLU A 1 80 ? -9.375 1.937 7.156 1.00 96.75 80 GLU A C 1
ATOM 646 O O . GLU A 1 80 ? -8.371 1.368 6.717 1.00 96.75 80 GLU A O 1
ATOM 651 N N . LYS A 1 81 ? -9.934 2.971 6.514 1.00 98.25 81 LYS A N 1
ATOM 652 C CA . LYS A 1 81 ? -9.410 3.508 5.252 1.00 98.25 81 LYS A CA 1
ATOM 653 C C . LYS A 1 81 ? -8.041 4.149 5.435 1.00 98.25 81 LYS A C 1
ATOM 655 O O . LYS A 1 81 ? -7.830 4.980 6.317 1.00 98.25 81 LYS A O 1
ATOM 660 N N . ILE A 1 82 ? -7.136 3.825 4.522 1.00 98.31 82 ILE A N 1
ATOM 661 C CA . ILE A 1 82 ? -5.812 4.432 4.442 1.00 98.31 82 ILE A CA 1
ATOM 662 C C . ILE A 1 82 ? -5.959 5.827 3.832 1.00 98.31 82 ILE A C 1
ATOM 664 O O . ILE A 1 82 ? -6.401 5.967 2.692 1.00 98.31 82 ILE A O 1
ATOM 668 N N . ARG A 1 83 ? -5.589 6.867 4.589 1.00 97.69 83 ARG A N 1
ATOM 669 C CA . ARG A 1 83 ? -5.727 8.284 4.180 1.00 97.69 83 ARG A CA 1
ATOM 670 C C . ARG A 1 83 ? -4.464 8.893 3.596 1.00 97.69 83 ARG A C 1
ATOM 672 O O . ARG A 1 83 ? -4.478 10.017 3.104 1.00 97.69 83 ARG A O 1
ATOM 679 N N . GLY A 1 84 ? -3.371 8.151 3.633 1.00 97.12 84 GLY A N 1
ATOM 680 C CA . GLY A 1 84 ? -2.126 8.542 3.004 1.00 97.12 84 GLY A CA 1
ATOM 681 C C . GLY A 1 84 ? -1.168 7.372 2.938 1.00 97.12 84 GLY A C 1
ATOM 682 O O . GLY A 1 84 ? -1.322 6.378 3.648 1.00 97.12 84 GLY A O 1
ATOM 683 N N . TYR A 1 85 ? -0.169 7.499 2.078 1.00 98.00 85 TYR A N 1
ATOM 684 C CA . TYR A 1 85 ? 0.878 6.504 1.975 1.00 98.00 85 TYR A CA 1
ATOM 685 C C . TYR A 1 85 ? 2.227 7.145 1.664 1.00 98.00 85 TYR A C 1
ATOM 687 O O . TYR A 1 85 ? 2.313 8.276 1.173 1.00 98.00 85 TYR A O 1
ATOM 695 N N . ARG A 1 86 ? 3.297 6.409 1.950 1.00 97.50 86 ARG A N 1
ATOM 696 C CA . ARG A 1 86 ? 4.664 6.751 1.571 1.00 97.50 86 ARG A CA 1
ATOM 697 C C . ARG A 1 86 ? 5.316 5.560 0.888 1.00 97.50 86 ARG A C 1
ATOM 699 O O . ARG A 1 86 ? 5.287 4.457 1.420 1.00 97.50 86 ARG A O 1
ATOM 706 N N . VAL A 1 87 ? 5.946 5.816 -0.255 1.00 97.94 87 VAL A N 1
ATOM 707 C CA . VAL A 1 87 ? 6.781 4.832 -0.951 1.00 97.94 87 VAL A CA 1
ATOM 708 C C . VAL A 1 87 ? 8.211 4.928 -0.434 1.00 97.94 87 VAL A C 1
ATOM 710 O O . VAL A 1 87 ? 8.780 6.021 -0.372 1.00 97.94 87 VAL A O 1
ATOM 713 N N . MET A 1 88 ? 8.777 3.786 -0.068 1.00 98.06 88 MET A N 1
ATOM 714 C CA . MET A 1 88 ? 10.139 3.638 0.425 1.00 98.06 88 MET A CA 1
ATOM 715 C C . MET A 1 88 ? 11.060 3.134 -0.685 1.00 98.06 88 MET A C 1
ATOM 717 O O . MET A 1 88 ? 10.646 2.391 -1.570 1.00 98.06 88 MET A O 1
ATOM 721 N N . THR A 1 89 ? 12.325 3.543 -0.634 1.00 96.88 89 THR A N 1
ATOM 722 C CA . THR A 1 89 ? 13.370 3.095 -1.573 1.00 96.88 89 THR A CA 1
ATOM 723 C C . THR A 1 89 ? 14.296 2.040 -0.970 1.00 96.88 89 THR A C 1
ATOM 725 O O . THR A 1 89 ? 15.179 1.542 -1.658 1.00 96.88 89 THR A O 1
ATOM 728 N N . HIS A 1 90 ? 14.094 1.700 0.301 1.00 96.69 90 HIS A N 1
ATOM 729 C CA . HIS A 1 90 ? 14.819 0.663 1.027 1.00 96.69 90 HIS A CA 1
ATOM 730 C C . HIS A 1 90 ? 13.800 -0.235 1.750 1.00 96.69 90 HIS A C 1
ATOM 732 O O . HIS A 1 90 ? 12.709 0.270 2.055 1.00 96.69 90 HIS A O 1
ATOM 738 N N . PRO A 1 91 ? 14.140 -1.513 2.009 1.00 97.31 91 PRO A N 1
ATOM 739 C CA . PRO A 1 91 ? 13.320 -2.419 2.816 1.00 97.31 91 PRO A CA 1
ATOM 740 C C . PRO A 1 91 ? 12.923 -1.812 4.166 1.00 97.31 91 PRO A C 1
ATOM 742 O O . PRO A 1 91 ? 13.613 -0.934 4.690 1.00 97.31 91 PRO A O 1
ATOM 745 N N . LEU A 1 92 ? 11.787 -2.253 4.706 1.00 93.94 92 LEU A N 1
ATOM 746 C CA . LEU A 1 92 ? 11.275 -1.798 6.001 1.00 93.94 92 LEU A CA 1
ATOM 747 C C . LEU A 1 92 ? 11.959 -2.512 7.178 1.00 93.94 92 LEU A C 1
ATOM 749 O O . LEU A 1 92 ? 11.925 -1.983 8.290 1.00 93.94 92 LEU A O 1
ATOM 753 N N . ALA A 1 93 ? 12.552 -3.685 6.924 1.00 81.50 93 ALA A N 1
ATOM 754 C CA . ALA A 1 93 ? 13.290 -4.514 7.879 1.00 81.50 93 ALA A CA 1
ATOM 755 C C . ALA A 1 93 ? 14.814 -4.382 7.739 1.00 81.50 93 ALA A C 1
ATOM 757 O O . ALA A 1 93 ? 15.306 -4.263 6.592 1.00 81.50 93 ALA A O 1
#

Sequence (93 aa):
MKVQMSEEKSKKIDLSKIESLLLTRSAFIKEAAVIIKEGSPFAVIYPDFELLKKADVINIKEELKWYGVELYNIDAREDEKIRGYRVMTHPLA

pLDDT: mean 90.36, std 16.99, range [36.56, 98.5]

Secondary structure (DSSP, 8-state):
--------------HHHHHHHHHHH-TTEEEEEEEEETTEEEEEEEE-HHHHHHTT-S-HHHHHIIIIIIHHHHHS-GGG---EEEE-SS---

Radius of gyration: 16.22 Å; chains: 1; bounding box: 46×22×54 Å

Foldseek 3Di:
DPPPPPPPVPPPADQVVLQVQLVVQDVQFPGWGWDDDPQAIEIETETPPVVCVVVVPPCPPVCCVVRRQVVSQVPDDPRHHHPYYDYDPDDPD